Protein AF-A0A351INQ0-F1 (afd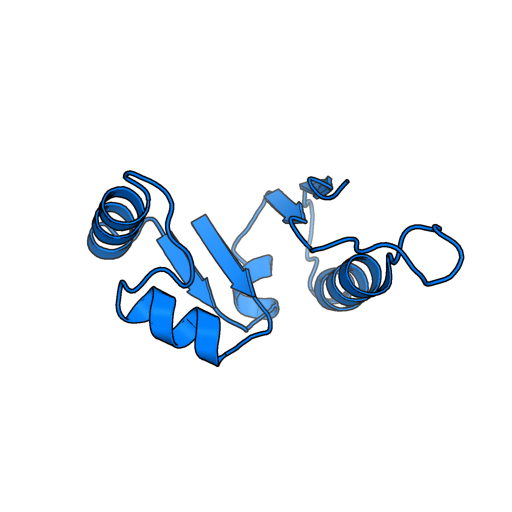b_monomer_lite)

Secondary structure (DSSP, 8-state):
-EEE-S-HHHHHHHHTT--SS--TTHHHHHHHHHHTT--EEES-HHHHHHT-SEEEE----PBPTTS-B--HHHHHHHHHHGGG--S--EEEE---

pLDDT: mean 94.4, std 2.98, range [83.44, 97.94]

Structure (mmCIF, N/CA/C/O backbone):
data_AF-A0A351INQ0-F1
#
_entry.id   AF-A0A351INQ0-F1
#
loop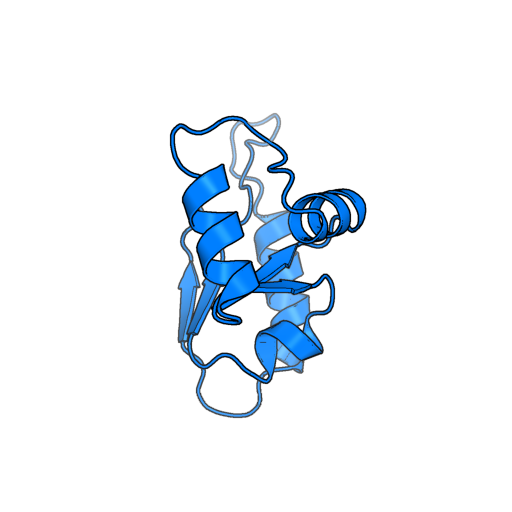_
_atom_site.group_PDB
_atom_site.id
_atom_site.type_symbol
_atom_site.label_atom_id
_atom_site.label_alt_id
_atom_site.label_comp_id
_atom_site.label_asym_id
_atom_site.label_entity_id
_atom_site.label_seq_id
_atom_site.pdbx_PDB_ins_code
_atom_site.Cartn_x
_atom_site.Cartn_y
_atom_site.Cartn_z
_atom_site.occupancy
_atom_site.B_iso_or_equiv
_atom_site.auth_seq_id
_atom_site.auth_comp_id
_atom_site.auth_asym_id
_atom_site.auth_atom_id
_atom_site.pdbx_PDB_model_num
ATOM 1 N N . MET A 1 1 ? -9.849 6.086 4.128 1.00 92.88 1 MET A N 1
ATOM 2 C CA . MET A 1 1 ? -8.916 5.550 3.116 1.00 92.88 1 MET A CA 1
ATOM 3 C C . MET A 1 1 ? -7.611 5.158 3.790 1.00 92.88 1 MET A C 1
ATOM 5 O O . MET A 1 1 ? -7.158 5.890 4.668 1.00 92.88 1 MET A O 1
ATOM 9 N N . ILE A 1 2 ? -7.037 4.019 3.402 1.00 97.00 2 ILE A N 1
ATOM 10 C CA . ILE A 1 2 ? -5.714 3.561 3.841 1.00 97.00 2 ILE A CA 1
ATOM 11 C C . ILE A 1 2 ? -4.837 3.476 2.591 1.00 97.00 2 ILE A C 1
ATOM 13 O O . ILE A 1 2 ? -5.196 2.780 1.646 1.00 97.00 2 ILE A O 1
ATOM 17 N N . CYS A 1 3 ? -3.722 4.197 2.580 1.00 96.62 3 CYS A N 1
ATOM 18 C CA . CYS A 1 3 ? -2.701 4.084 1.548 1.00 96.62 3 CYS A CA 1
ATOM 19 C C . CYS A 1 3 ? -1.599 3.158 2.058 1.00 96.62 3 CYS A C 1
ATOM 21 O O . CYS A 1 3 ? -1.021 3.405 3.119 1.00 96.62 3 CYS A O 1
ATOM 23 N N . LEU A 1 4 ? -1.335 2.099 1.301 1.00 97.25 4 LEU A N 1
ATOM 24 C CA . LEU A 1 4 ? -0.289 1.136 1.595 1.00 97.25 4 LEU A CA 1
ATOM 25 C C . LEU A 1 4 ? 0.852 1.290 0.594 1.00 97.25 4 LEU A C 1
ATOM 27 O O . LEU A 1 4 ? 0.605 1.399 -0.604 1.00 97.25 4 LEU A O 1
ATOM 31 N N . ASP A 1 5 ? 2.081 1.274 1.093 1.00 96.38 5 ASP A N 1
ATOM 32 C CA . ASP A 1 5 ? 3.299 1.180 0.288 1.00 96.38 5 ASP A CA 1
ATOM 33 C C . ASP A 1 5 ? 4.300 0.287 1.034 1.00 96.38 5 ASP A C 1
ATOM 35 O O . ASP A 1 5 ? 4.250 0.216 2.258 1.00 96.38 5 ASP A O 1
ATOM 39 N N . ILE A 1 6 ? 5.178 -0.425 0.331 1.00 95.44 6 ILE A N 1
ATOM 40 C CA . ILE A 1 6 ? 6.217 -1.253 0.971 1.00 95.44 6 ILE A CA 1
ATOM 41 C C . ILE A 1 6 ? 7.424 -0.416 1.411 1.00 95.44 6 ILE A C 1
ATOM 43 O O . ILE A 1 6 ? 8.221 -0.857 2.240 1.00 95.44 6 ILE A O 1
ATOM 47 N N . ASP A 1 7 ? 7.555 0.795 0.867 1.00 95.44 7 ASP A N 1
ATOM 48 C CA . ASP A 1 7 ? 8.610 1.737 1.207 1.00 95.44 7 ASP A CA 1
ATOM 49 C C . ASP A 1 7 ? 8.314 2.422 2.554 1.00 95.44 7 ASP A C 1
ATOM 51 O O . ASP A 1 7 ? 7.484 3.334 2.661 1.00 95.44 7 ASP A O 1
ATOM 55 N N . ASN A 1 8 ? 9.012 1.973 3.602 1.00 95.62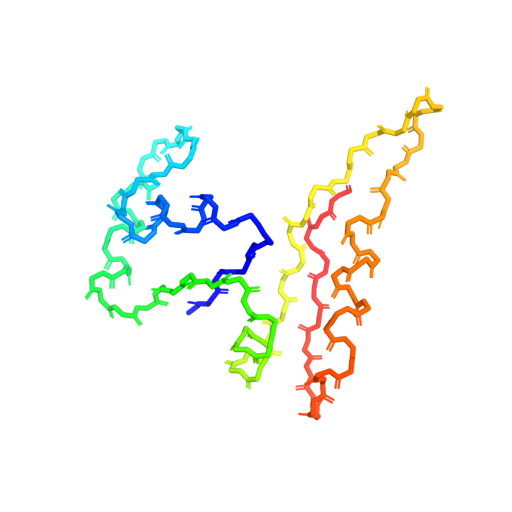 8 ASN A N 1
ATOM 56 C CA . ASN A 1 8 ? 8.883 2.535 4.947 1.00 95.62 8 ASN A CA 1
ATOM 57 C C . ASN A 1 8 ? 9.282 4.016 5.001 1.00 95.62 8 ASN A C 1
ATOM 59 O O . ASN A 1 8 ? 8.606 4.790 5.676 1.00 95.62 8 ASN A O 1
ATOM 63 N N . GLU A 1 9 ? 10.322 4.434 4.276 1.00 94.88 9 GLU A N 1
ATOM 64 C CA . GLU A 1 9 ? 10.791 5.823 4.292 1.00 94.88 9 GLU A CA 1
ATOM 65 C C . GLU A 1 9 ? 9.722 6.750 3.702 1.00 94.88 9 GLU A C 1
ATOM 67 O O . GLU A 1 9 ? 9.383 7.794 4.273 1.00 94.88 9 GLU A O 1
ATOM 72 N N . LYS A 1 10 ? 9.110 6.331 2.592 1.00 93.81 10 LYS A N 1
ATOM 73 C CA . LYS A 1 10 ? 7.999 7.053 1.969 1.00 93.81 10 LYS A CA 1
ATOM 74 C C . LYS A 1 10 ? 6.800 7.178 2.909 1.00 93.81 10 LYS A C 1
ATOM 76 O O . LYS A 1 10 ? 6.231 8.266 3.027 1.00 93.81 10 LYS A O 1
ATOM 81 N N . ILE A 1 11 ? 6.417 6.094 3.588 1.00 95.50 11 ILE A N 1
ATOM 82 C CA . ILE A 1 11 ? 5.322 6.119 4.566 1.00 95.50 11 ILE A CA 1
ATOM 83 C C . ILE A 1 11 ? 5.649 7.041 5.748 1.00 95.50 11 ILE A C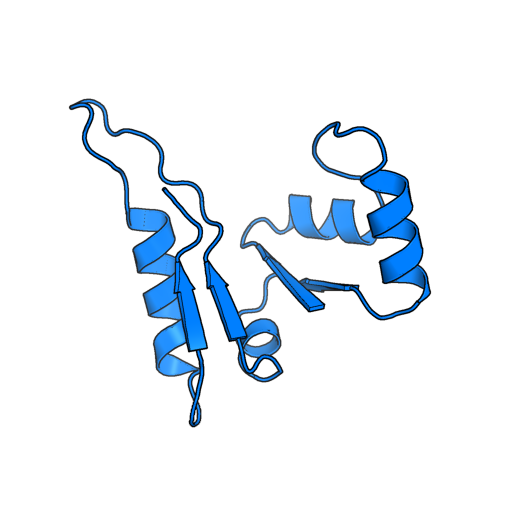 1
ATOM 85 O O . ILE A 1 11 ? 4.794 7.830 6.152 1.00 95.50 11 ILE A O 1
ATOM 89 N N . GLU A 1 12 ? 6.871 7.005 6.278 1.00 94.19 12 GLU A N 1
ATOM 90 C CA . GLU A 1 12 ? 7.292 7.879 7.378 1.00 94.19 12 GLU A CA 1
ATOM 91 C C . GLU A 1 12 ? 7.217 9.364 7.011 1.00 94.19 12 GLU A C 1
ATOM 93 O O . GLU A 1 12 ? 6.711 10.171 7.796 1.00 94.19 12 GLU A O 1
ATOM 98 N N . ARG A 1 13 ? 7.663 9.734 5.806 1.00 92.94 13 ARG A N 1
ATOM 99 C CA . ARG A 1 13 ? 7.554 11.111 5.295 1.00 92.94 13 ARG A CA 1
ATOM 100 C C . ARG A 1 13 ? 6.095 11.548 5.157 1.00 92.94 13 ARG A C 1
ATOM 102 O O . ARG A 1 13 ? 5.710 12.610 5.648 1.00 92.94 13 ARG A O 1
ATOM 109 N N . LEU A 1 14 ? 5.243 10.685 4.599 1.00 92.88 14 LEU A N 1
ATOM 110 C CA . LEU A 1 14 ? 3.809 10.955 4.464 1.00 92.88 14 LEU A CA 1
ATOM 111 C C . LEU A 1 14 ? 3.117 11.138 5.824 1.00 92.88 14 LEU A C 1
ATOM 113 O O . LEU A 1 14 ? 2.279 12.029 5.975 1.00 92.88 14 LEU A O 1
ATOM 117 N N . LEU A 1 15 ? 3.502 10.358 6.839 1.00 90.94 15 LEU A N 1
ATOM 118 C CA . LEU A 1 15 ? 3.013 10.516 8.214 1.00 90.94 15 LEU A CA 1
ATOM 119 C C . LEU A 1 15 ? 3.465 11.840 8.850 1.00 90.94 15 LEU A C 1
ATOM 121 O O . LEU A 1 15 ? 2.706 12.443 9.614 1.00 90.94 15 LEU A O 1
ATOM 125 N N . LYS A 1 16 ? 4.652 12.340 8.486 1.00 90.50 16 LYS A N 1
ATOM 126 C CA . LYS A 1 16 ? 5.145 13.680 8.855 1.00 90.50 16 LYS A CA 1
ATOM 127 C C . LYS A 1 16 ? 4.513 14.812 8.037 1.00 90.50 16 LYS A C 1
ATOM 129 O O . LYS A 1 16 ? 4.814 15.975 8.288 1.00 90.50 16 LYS A O 1
ATOM 134 N N . LYS A 1 17 ? 3.561 14.500 7.145 1.00 87.62 17 LYS A N 1
ATOM 135 C CA . LYS A 1 17 ? 2.874 15.445 6.244 1.00 87.62 17 LYS A CA 1
ATOM 136 C C . LYS A 1 17 ? 3.808 16.069 5.201 1.00 87.62 17 LYS A C 1
ATOM 138 O O . LYS A 1 17 ? 3.591 17.212 4.794 1.00 87.62 17 LYS A O 1
ATOM 143 N N . GLU A 1 18 ? 4.819 15.315 4.788 1.00 87.75 18 GLU A N 1
ATOM 144 C CA . GLU A 1 18 ? 5.760 15.670 3.730 1.00 87.75 18 GLU A CA 1
ATOM 145 C C . GLU A 1 18 ? 5.485 14.780 2.515 1.00 87.75 18 GLU A C 1
ATOM 147 O O . GLU A 1 18 ? 5.702 13.564 2.569 1.00 87.75 18 GLU A O 1
ATOM 152 N N . THR A 1 19 ? 4.981 15.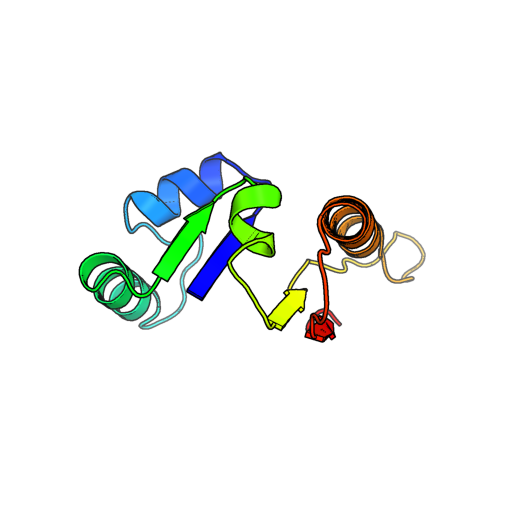345 1.413 1.00 87.31 19 THR A N 1
ATOM 153 C CA . THR A 1 19 ? 4.787 14.550 0.198 1.00 87.31 19 THR A CA 1
ATOM 154 C C . THR A 1 19 ? 6.134 14.226 -0.460 1.00 87.31 19 THR A C 1
ATOM 156 O O . THR A 1 19 ? 7.025 15.073 -0.541 1.00 87.31 19 THR A O 1
ATOM 159 N N . PRO A 1 20 ? 6.318 12.991 -0.959 1.00 83.44 20 PRO A N 1
ATOM 160 C CA . PRO A 1 20 ? 7.579 12.567 -1.561 1.00 83.44 20 PRO A CA 1
ATOM 161 C C . PRO A 1 20 ? 7.823 13.157 -2.960 1.00 83.44 20 PRO A C 1
ATOM 163 O O . PRO A 1 20 ? 8.936 13.055 -3.468 1.00 83.44 20 PRO A O 1
ATOM 166 N N . PHE A 1 21 ? 6.809 13.777 -3.570 1.00 86.00 21 PHE A N 1
ATOM 167 C CA . PHE A 1 21 ? 6.876 14.462 -4.860 1.00 86.00 21 PHE A CA 1
ATOM 168 C C . PHE A 1 21 ? 6.034 15.742 -4.827 1.00 86.00 21 PHE A C 1
ATOM 170 O O . PHE A 1 21 ? 5.181 15.920 -3.950 1.00 86.00 21 PHE A O 1
ATOM 177 N N . PHE A 1 22 ? 6.289 16.630 -5.786 1.00 88.94 22 PHE A N 1
ATOM 178 C CA . PHE A 1 22 ? 5.570 17.889 -5.928 1.00 88.94 22 PHE A CA 1
ATOM 179 C C . PHE A 1 22 ? 4.364 17.718 -6.851 1.00 88.94 22 PHE A C 1
ATOM 181 O O . PHE A 1 22 ? 4.521 17.374 -8.018 1.00 88.94 22 PHE A O 1
ATOM 188 N N . GLU A 1 23 ? 3.180 18.001 -6.318 1.00 90.56 23 GLU A N 1
ATOM 189 C CA . GLU A 1 23 ? 1.930 18.112 -7.067 1.00 90.56 23 GLU A CA 1
ATOM 190 C C . GLU A 1 23 ? 1.123 19.273 -6.458 1.00 90.56 23 GLU A C 1
ATOM 192 O O . GLU A 1 23 ? 0.858 19.250 -5.247 1.00 90.56 23 GLU A O 1
ATOM 197 N N . PRO A 1 24 ? 0.748 20.305 -7.238 1.00 93.06 24 PRO A N 1
ATOM 198 C CA . PRO A 1 24 ? 0.023 21.461 -6.718 1.00 93.06 24 PRO A CA 1
ATOM 199 C C . PRO A 1 24 ? -1.247 21.076 -5.940 1.00 93.06 24 PRO A C 1
ATOM 201 O O . PRO A 1 24 ? -2.136 20.397 -6.446 1.00 93.06 24 PRO A O 1
ATOM 204 N N . GLY A 1 25 ? -1.339 21.522 -4.683 1.00 90.62 25 GLY A N 1
ATOM 205 C CA . GLY A 1 25 ? -2.495 21.285 -3.805 1.00 90.62 25 GLY A CA 1
ATOM 206 C C . GLY A 1 25 ? -2.539 19.914 -3.112 1.00 90.62 25 GLY A C 1
ATOM 207 O O . GLY A 1 25 ? -3.355 19.722 -2.206 1.00 90.62 25 GLY A O 1
ATOM 208 N N . LEU A 1 26 ? -1.655 18.969 -3.455 1.00 91.38 26 LEU A N 1
ATOM 209 C CA . LEU A 1 26 ? -1.650 17.639 -2.832 1.00 91.38 26 LEU A CA 1
ATOM 210 C C . LEU A 1 26 ? -1.303 17.698 -1.339 1.00 91.38 26 LEU A C 1
ATOM 212 O O . LEU A 1 26 ? -1.964 17.048 -0.529 1.00 91.38 26 LEU A O 1
ATOM 216 N N . ASP A 1 27 ? -0.315 18.512 -0.963 1.00 90.81 27 ASP A N 1
ATOM 217 C CA . ASP A 1 27 ? 0.107 18.691 0.431 1.00 90.81 27 ASP A CA 1
ATOM 218 C C . ASP A 1 27 ? -1.048 19.120 1.340 1.00 90.81 27 ASP A C 1
ATOM 220 O O . ASP A 1 27 ? -1.241 18.575 2.430 1.00 90.81 27 ASP A O 1
ATOM 224 N N . GLU A 1 28 ? -1.842 20.092 0.890 1.00 92.19 28 GLU A N 1
ATOM 225 C CA . GLU A 1 28 ? -2.987 20.607 1.640 1.00 92.19 28 GLU A CA 1
ATOM 226 C C . GLU A 1 28 ? -4.072 19.537 1.792 1.00 92.19 28 GLU A C 1
ATOM 228 O O . GLU A 1 28 ? -4.609 19.333 2.887 1.00 92.19 28 GLU A O 1
ATOM 233 N N . LEU A 1 29 ? -4.357 18.794 0.716 1.00 93.00 29 LEU A N 1
ATOM 234 C CA . LEU A 1 29 ? -5.323 17.697 0.727 1.00 93.00 29 LEU A CA 1
ATOM 235 C C . LEU A 1 29 ? -4.895 16.561 1.663 1.00 93.00 29 LEU A C 1
ATOM 237 O O . LEU A 1 29 ? -5.728 16.055 2.425 1.00 93.00 29 LEU A O 1
ATOM 241 N N . VAL A 1 30 ? -3.618 16.172 1.640 1.00 93.25 30 VAL A N 1
ATOM 242 C CA . VAL A 1 30 ? -3.060 15.139 2.525 1.00 93.25 30 VAL A CA 1
ATOM 243 C C . VAL A 1 30 ? -3.125 15.607 3.978 1.00 93.25 30 VAL A C 1
ATOM 245 O O . VAL A 1 30 ? -3.711 14.912 4.812 1.00 93.25 30 VAL A O 1
ATOM 248 N N . LYS A 1 31 ? -2.630 16.816 4.281 1.00 93.00 31 LYS A N 1
ATOM 249 C CA . LYS A 1 31 ? -2.654 17.410 5.631 1.00 93.00 31 LYS A CA 1
ATOM 250 C C . LYS A 1 31 ? -4.065 17.456 6.211 1.00 93.00 31 LYS A C 1
ATOM 252 O O . LYS A 1 31 ? -4.281 16.978 7.327 1.00 93.00 31 LYS A O 1
ATOM 257 N N . ARG A 1 32 ? -5.034 17.962 5.440 1.00 95.25 32 ARG A N 1
ATOM 258 C CA . ARG A 1 32 ? -6.441 18.070 5.855 1.00 95.25 32 ARG A CA 1
ATOM 259 C C . ARG A 1 32 ? -7.057 16.710 6.173 1.00 95.25 32 ARG A C 1
ATOM 261 O O . ARG A 1 32 ? -7.798 16.580 7.145 1.00 95.25 32 ARG A O 1
ATOM 268 N N . ASN A 1 33 ? -6.801 15.693 5.349 1.00 95.75 33 ASN A N 1
ATOM 269 C CA . ASN A 1 33 ? -7.396 14.370 5.546 1.00 95.75 33 ASN A CA 1
ATOM 270 C C . ASN A 1 33 ? -6.699 13.547 6.635 1.00 95.75 33 ASN A C 1
ATOM 272 O O . ASN A 1 33 ? -7.379 12.759 7.292 1.00 95.75 33 ASN A O 1
ATOM 276 N N . LEU A 1 34 ? -5.400 13.763 6.863 1.00 94.25 34 LEU A N 1
ATOM 277 C CA . LEU A 1 34 ? -4.685 13.213 8.016 1.00 94.25 34 LEU A CA 1
ATOM 278 C C . LEU A 1 34 ? -5.223 13.795 9.326 1.00 94.25 34 LEU A C 1
ATOM 280 O O . LEU A 1 34 ? -5.584 13.044 10.225 1.00 94.25 34 LEU A O 1
ATOM 284 N N . GLN A 1 35 ? -5.342 15.125 9.422 1.00 94.31 35 GLN A N 1
ATOM 285 C CA . GLN A 1 35 ? -5.885 15.793 10.614 1.00 94.31 35 GLN A CA 1
ATOM 286 C C . GLN A 1 35 ? -7.322 15.361 10.922 1.00 94.31 35 GLN A C 1
ATOM 288 O O . GLN A 1 35 ? -7.686 15.212 12.082 1.00 94.31 35 GLN A O 1
ATOM 293 N N . ALA A 1 36 ? -8.130 15.133 9.887 1.00 96.75 36 ALA A N 1
ATOM 294 C CA . ALA A 1 36 ? -9.504 14.676 10.041 1.00 96.75 36 ALA A CA 1
ATOM 295 C C . ALA A 1 36 ? -9.651 13.152 10.233 1.00 96.75 36 ALA A C 1
ATOM 297 O O . ALA A 1 36 ? -10.779 12.664 10.256 1.00 96.75 36 ALA A O 1
ATOM 298 N N . GLY A 1 37 ? -8.553 12.386 10.291 1.00 95.06 37 GLY A N 1
ATOM 299 C CA . GLY A 1 37 ? -8.588 10.928 10.462 1.00 95.06 37 GLY A CA 1
ATOM 300 C C . GLY A 1 37 ? -9.235 10.162 9.301 1.00 95.06 37 GLY A C 1
ATOM 301 O O . GLY A 1 37 ? -9.674 9.028 9.469 1.00 95.06 37 GLY A O 1
ATOM 302 N N . ARG A 1 38 ? -9.337 10.764 8.108 1.00 96.06 38 ARG A N 1
ATOM 303 C CA . ARG A 1 38 ? -9.926 10.120 6.917 1.00 96.06 38 ARG A CA 1
ATOM 304 C C . ARG A 1 38 ? -8.891 9.413 6.048 1.00 96.06 38 ARG A C 1
ATOM 306 O O . ARG A 1 38 ? -9.257 8.523 5.277 1.00 96.06 38 ARG A O 1
ATOM 313 N N . LEU A 1 39 ? -7.624 9.799 6.165 1.00 95.88 39 LEU A N 1
ATOM 314 C CA . LEU A 1 39 ? -6.491 9.220 5.449 1.00 95.88 39 LEU A CA 1
ATOM 315 C C . LEU A 1 39 ? -5.512 8.614 6.452 1.00 95.88 39 LEU A C 1
ATOM 317 O O . LEU A 1 39 ? -5.180 9.250 7.446 1.00 95.88 39 LEU A O 1
ATOM 321 N N . HIS A 1 40 ? -5.058 7.399 6.174 1.00 96.25 40 HIS A N 1
ATOM 322 C CA . HIS A 1 40 ? -4.052 6.694 6.960 1.00 96.25 40 HIS A CA 1
ATOM 323 C C . HIS A 1 40 ? -2.999 6.115 6.023 1.00 96.25 40 HIS A C 1
ATOM 325 O O . HIS A 1 40 ? -3.303 5.799 4.873 1.00 96.25 40 HIS A O 1
ATOM 331 N N . PHE A 1 41 ? -1.790 5.934 6.540 1.00 96.62 41 PHE A N 1
ATOM 332 C CA . PHE A 1 41 ? -0.672 5.337 5.823 1.00 96.62 41 PHE A CA 1
ATOM 333 C C . PHE A 1 41 ? -0.164 4.111 6.578 1.00 96.62 41 PHE A C 1
ATOM 335 O O . PHE A 1 41 ? -0.185 4.090 7.811 1.00 96.62 41 PHE A O 1
ATOM 342 N N . THR A 1 42 ? 0.257 3.075 5.859 1.00 96.88 42 THR A N 1
ATOM 343 C CA . THR A 1 42 ? 0.810 1.863 6.468 1.00 96.88 42 THR A CA 1
ATOM 344 C C . THR A 1 42 ? 1.723 1.117 5.502 1.00 96.88 42 THR A C 1
ATOM 346 O O . THR A 1 42 ? 1.587 1.261 4.294 1.00 96.88 42 THR A O 1
ATOM 349 N N . THR A 1 43 ? 2.613 0.288 6.039 1.00 97.25 43 THR A N 1
ATOM 350 C CA . THR A 1 43 ? 3.364 -0.726 5.282 1.00 97.25 43 THR A CA 1
ATOM 351 C C . THR A 1 43 ? 2.831 -2.146 5.512 1.00 97.25 43 THR A C 1
ATOM 353 O O . THR A 1 43 ? 3.327 -3.114 4.944 1.00 97.25 43 THR A O 1
ATOM 356 N N . ASP A 1 44 ? 1.792 -2.290 6.340 1.00 96.56 44 ASP A N 1
ATOM 357 C CA . ASP A 1 44 ? 1.243 -3.573 6.775 1.00 96.56 44 ASP A CA 1
ATOM 358 C C . ASP A 1 44 ? 0.014 -3.964 5.940 1.00 96.56 44 ASP A C 1
ATOM 360 O O . ASP A 1 44 ? -1.074 -3.388 6.081 1.00 96.56 44 ASP A O 1
ATOM 364 N N . TYR A 1 45 ? 0.178 -4.990 5.100 1.00 96.50 45 TYR A N 1
ATOM 365 C CA . TYR A 1 45 ? -0.891 -5.546 4.266 1.00 96.50 45 TYR A CA 1
ATOM 366 C C . TYR A 1 45 ? -2.098 -6.011 5.073 1.00 96.50 45 TYR A C 1
ATOM 368 O O . TYR A 1 45 ? -3.231 -5.752 4.669 1.00 96.50 45 TYR A O 1
ATOM 376 N N . LYS A 1 46 ? -1.901 -6.617 6.247 1.00 95.81 46 LYS A N 1
ATOM 377 C CA . LYS A 1 46 ? -3.012 -7.090 7.079 1.00 95.81 46 LYS A CA 1
ATOM 378 C C . LYS A 1 46 ? -3.875 -5.926 7.550 1.00 95.81 46 LYS A C 1
ATOM 380 O O . LYS A 1 46 ? -5.101 -6.009 7.493 1.00 95.81 46 LYS A O 1
ATOM 385 N N . LYS A 1 47 ? -3.252 -4.816 7.961 1.00 93.94 47 LYS A N 1
ATOM 386 C CA . LYS A 1 47 ? -3.981 -3.593 8.342 1.00 93.94 47 LYS A CA 1
ATOM 387 C C . LYS A 1 47 ? -4.700 -2.956 7.156 1.00 93.94 47 LYS A C 1
ATOM 389 O O . LYS A 1 47 ? -5.828 -2.492 7.328 1.00 93.94 47 LYS A O 1
ATOM 394 N N . GLY A 1 48 ? -4.058 -2.924 5.987 1.00 95.06 48 GLY A N 1
ATOM 395 C CA . GLY A 1 48 ? -4.632 -2.366 4.763 1.00 95.06 48 GLY A CA 1
ATOM 396 C C . GLY A 1 48 ? -5.836 -3.157 4.252 1.00 95.06 48 GLY A C 1
ATOM 397 O O . GLY A 1 48 ? -6.872 -2.566 3.951 1.00 95.06 48 GLY A O 1
ATOM 398 N N . VAL A 1 49 ? -5.726 -4.486 4.207 1.00 95.88 49 VAL A N 1
ATOM 399 C CA . VAL A 1 49 ? -6.746 -5.379 3.637 1.00 95.88 49 VAL A CA 1
ATOM 400 C C . VAL A 1 49 ? -7.944 -5.545 4.566 1.00 95.88 49 VAL A C 1
ATOM 402 O O . VAL A 1 49 ? -9.076 -5.330 4.135 1.00 95.88 49 VAL A O 1
ATOM 405 N N . ALA A 1 50 ? -7.724 -5.847 5.852 1.00 92.75 50 ALA A N 1
ATOM 406 C CA . ALA A 1 50 ? -8.810 -6.200 6.772 1.00 92.75 50 ALA A CA 1
ATOM 407 C C . ALA A 1 50 ? -9.906 -5.118 6.856 1.00 92.75 50 ALA A C 1
ATOM 409 O O . ALA A 1 50 ? -11.089 -5.431 6.982 1.00 92.75 50 ALA A O 1
ATOM 410 N N . LYS A 1 51 ? -9.525 -3.840 6.731 1.00 88.75 51 LYS A N 1
ATOM 411 C CA . LYS A 1 51 ? -10.420 -2.678 6.858 1.00 88.75 51 LYS A CA 1
ATOM 412 C C . LYS A 1 51 ? -10.967 -2.130 5.527 1.00 88.75 51 LYS A C 1
ATOM 414 O O . LYS A 1 51 ? -11.557 -1.051 5.543 1.00 88.75 51 LYS A O 1
ATOM 419 N N . SER A 1 52 ? -10.769 -2.819 4.398 1.00 94.81 52 SER A N 1
ATOM 420 C CA . SER A 1 52 ? -11.045 -2.255 3.063 1.00 94.81 52 SER A CA 1
ATOM 421 C C . SER A 1 52 ? -11.916 -3.157 2.190 1.00 94.81 52 SER A C 1
ATOM 423 O O . SER A 1 52 ? -11.478 -4.220 1.769 1.00 94.81 52 SER A O 1
ATOM 425 N N . GLU A 1 53 ? -13.136 -2.738 1.859 1.00 95.50 53 GLU A N 1
ATOM 426 C CA . GLU A 1 53 ? -14.013 -3.479 0.928 1.00 95.50 53 GLU A CA 1
ATOM 427 C C . GLU A 1 53 ? -13.537 -3.396 -0.533 1.00 95.50 53 GLU A C 1
ATOM 429 O O . GLU A 1 53 ? -13.738 -4.326 -1.314 1.00 95.50 53 GLU A O 1
ATOM 434 N N . ILE A 1 54 ? -12.875 -2.289 -0.891 1.00 97.50 54 ILE A N 1
ATOM 435 C CA . ILE A 1 54 ? -12.313 -2.029 -2.220 1.00 97.50 54 ILE A CA 1
ATOM 436 C C . ILE A 1 54 ? -10.797 -1.862 -2.095 1.00 97.50 54 ILE A C 1
ATOM 438 O O . ILE A 1 54 ? -10.320 -1.068 -1.281 1.00 97.50 54 ILE A O 1
ATOM 442 N N . LEU A 1 55 ? -10.050 -2.582 -2.930 1.00 97.69 55 LEU A N 1
ATOM 443 C CA . LEU A 1 55 ? -8.592 -2.558 -3.000 1.00 97.69 55 LEU A CA 1
ATOM 444 C C . LEU A 1 55 ? -8.166 -2.024 -4.373 1.00 97.69 55 LEU A C 1
ATOM 446 O O . LEU A 1 55 ? -8.357 -2.683 -5.393 1.00 97.69 55 LEU A O 1
ATOM 450 N N . LEU A 1 56 ? -7.602 -0.816 -4.398 1.00 97.94 56 LEU A N 1
ATOM 451 C CA . LEU A 1 56 ? -7.089 -0.172 -5.610 1.00 97.94 56 LEU A CA 1
ATOM 452 C C . LEU A 1 56 ? -5.599 -0.483 -5.767 1.00 97.94 56 LEU A C 1
ATOM 454 O O . LEU A 1 56 ? -4.785 -0.033 -4.961 1.00 97.94 56 LEU A O 1
ATOM 458 N N . LEU A 1 57 ? -5.235 -1.213 -6.819 1.00 97.50 57 LEU A N 1
ATOM 459 C CA . LEU A 1 57 ? -3.841 -1.498 -7.152 1.00 97.50 57 LEU A CA 1
ATOM 460 C C . LEU A 1 57 ? -3.307 -0.372 -8.040 1.00 97.50 57 LEU A C 1
ATOM 462 O O . LEU A 1 57 ? -3.661 -0.270 -9.212 1.00 97.50 57 LEU A O 1
ATOM 466 N N . ALA A 1 58 ? -2.496 0.506 -7.452 1.00 96.75 58 ALA A N 1
ATOM 467 C CA . ALA A 1 58 ? -1.898 1.671 -8.110 1.00 96.75 58 ALA A CA 1
ATOM 468 C C . ALA A 1 58 ? -0.361 1.581 -8.105 1.00 96.75 58 ALA A C 1
ATOM 470 O O . ALA A 1 58 ? 0.336 2.532 -7.758 1.00 96.75 58 ALA A O 1
ATOM 471 N N . LEU A 1 59 ? 0.149 0.400 -8.443 1.00 95.88 59 LEU A N 1
ATOM 472 C CA . LEU A 1 59 ? 1.567 0.046 -8.426 1.00 95.88 59 LEU A CA 1
ATOM 473 C C . LEU A 1 59 ? 2.261 0.463 -9.730 1.00 95.88 59 LEU A C 1
ATOM 475 O O . LEU A 1 59 ? 1.598 0.545 -10.769 1.00 95.88 59 LEU A O 1
ATOM 479 N N . PRO A 1 60 ? 3.579 0.715 -9.707 1.00 93.12 60 PRO A N 1
ATOM 480 C CA . PRO A 1 60 ? 4.329 0.984 -10.922 1.00 93.12 60 PRO A CA 1
ATOM 481 C C . PRO A 1 60 ? 4.432 -0.276 -11.787 1.00 93.12 60 PRO A C 1
ATOM 483 O O . PRO A 1 60 ? 4.623 -1.383 -11.287 1.00 93.12 60 PRO A O 1
ATOM 486 N N . THR A 1 61 ? 4.359 -0.069 -13.093 1.00 94.38 61 THR A N 1
ATOM 487 C CA . THR A 1 61 ? 4.437 -1.086 -14.146 1.00 94.38 61 THR A CA 1
ATOM 488 C C . THR A 1 61 ? 5.494 -0.659 -15.172 1.00 94.38 61 THR A C 1
ATOM 490 O O . THR A 1 61 ? 5.181 -0.312 -16.310 1.00 94.38 61 THR A O 1
ATOM 493 N N . PRO A 1 62 ? 6.773 -0.558 -14.757 1.00 94.19 62 PRO A N 1
ATOM 494 C CA . PRO A 1 62 ? 7.823 -0.043 -15.628 1.00 94.19 62 PRO A CA 1
ATOM 495 C C . PRO A 1 62 ? 8.069 -0.986 -16.809 1.00 94.19 62 PRO A C 1
ATOM 497 O O . PRO A 1 62 ? 7.849 -2.193 -16.714 1.00 94.19 62 PRO A O 1
ATOM 500 N N . SER A 1 63 ? 8.585 -0.458 -17.915 1.00 95.88 63 SER A N 1
ATOM 501 C CA . SER A 1 63 ? 9.024 -1.290 -19.037 1.00 95.88 63 SER A CA 1
ATOM 502 C C . SER A 1 63 ? 10.261 -2.118 -18.672 1.00 95.88 63 SER A C 1
ATOM 504 O O . SER A 1 63 ? 11.173 -1.648 -17.989 1.00 95.88 63 SER A O 1
ATOM 506 N N . ARG A 1 64 ? 10.305 -3.354 -19.162 1.00 94.62 64 ARG A N 1
ATOM 507 C CA . ARG A 1 64 ? 11.482 -4.224 -19.182 1.00 94.62 64 ARG A CA 1
ATOM 508 C C . ARG A 1 64 ? 12.436 -3.799 -20.312 1.00 94.62 64 ARG A C 1
ATOM 510 O O . ARG A 1 64 ? 12.028 -3.043 -21.196 1.00 94.62 64 ARG A O 1
ATOM 517 N N . PRO A 1 65 ? 13.695 -4.285 -20.329 1.00 96.06 65 PRO A N 1
ATOM 518 C CA . PRO A 1 65 ? 14.654 -3.952 -21.389 1.00 96.06 65 PRO A CA 1
ATOM 519 C C . PRO A 1 65 ? 14.182 -4.297 -22.811 1.00 96.06 65 PRO A C 1
ATOM 521 O O . PRO A 1 65 ? 14.609 -3.658 -23.766 1.00 96.06 65 PRO A O 1
ATOM 524 N N . ASP A 1 66 ? 13.294 -5.283 -22.951 1.00 95.75 66 ASP A N 1
ATOM 525 C CA . ASP A 1 66 ? 12.672 -5.693 -24.217 1.00 95.75 66 ASP A CA 1
ATOM 526 C C . ASP A 1 66 ? 11.402 -4.891 -24.574 1.00 95.75 66 ASP A C 1
ATOM 528 O O . ASP A 1 66 ? 10.747 -5.175 -25.574 1.00 95.75 66 ASP A O 1
ATOM 532 N N . GLY A 1 67 ? 11.041 -3.891 -23.762 1.00 93.56 67 GLY A N 1
ATOM 533 C CA . GLY A 1 67 ? 9.852 -3.056 -23.933 1.00 93.56 67 GLY A CA 1
ATOM 534 C C . GLY A 1 67 ? 8.559 -3.655 -23.376 1.00 93.56 67 GLY A C 1
ATOM 535 O O . GLY A 1 67 ? 7.543 -2.960 -23.345 1.00 93.56 67 GLY A O 1
ATOM 536 N N . SER A 1 68 ? 8.569 -4.905 -22.901 1.00 95.25 68 SER A N 1
ATOM 537 C CA . SER A 1 68 ? 7.398 -5.512 -22.262 1.00 95.25 68 SER A CA 1
ATOM 538 C C . SER A 1 68 ? 7.103 -4.882 -20.895 1.00 95.25 68 SER A C 1
ATOM 540 O O . SER A 1 68 ? 7.960 -4.247 -20.283 1.00 95.25 68 SER A O 1
ATOM 542 N N . CYS A 1 69 ? 5.875 -5.024 -20.397 1.00 94.69 69 CYS A N 1
ATOM 543 C CA . CYS A 1 69 ? 5.488 -4.467 -19.102 1.00 94.69 69 CYS A CA 1
ATOM 544 C C . CYS A 1 69 ? 6.005 -5.339 -17.945 1.00 94.69 69 CYS A C 1
ATOM 546 O O . CYS A 1 69 ? 5.805 -6.556 -17.940 1.00 94.69 69 CYS A O 1
ATOM 548 N N . ASN A 1 70 ? 6.646 -4.727 -16.945 1.00 95.88 70 ASN A N 1
ATOM 549 C CA . ASN A 1 70 ? 7.021 -5.418 -15.721 1.00 95.88 70 ASN A CA 1
ATOM 550 C C . ASN A 1 70 ? 5.844 -5.470 -14.732 1.00 95.88 70 ASN A C 1
ATOM 552 O O . ASN A 1 70 ? 5.542 -4.485 -14.059 1.00 95.88 70 ASN A O 1
ATOM 556 N N . LEU A 1 71 ? 5.224 -6.645 -14.612 1.00 95.50 71 LEU A N 1
ATOM 557 C CA . LEU A 1 71 ? 4.100 -6.900 -13.705 1.00 95.50 71 LEU A CA 1
ATOM 558 C C . LEU A 1 71 ? 4.524 -7.465 -12.340 1.00 95.50 71 LEU A C 1
ATOM 560 O O . LEU A 1 71 ? 3.659 -7.799 -11.526 1.00 95.50 71 LEU A O 1
ATOM 564 N N . ASP A 1 72 ? 5.825 -7.573 -12.064 1.00 95.75 72 ASP A N 1
ATOM 565 C CA . ASP A 1 72 ? 6.326 -8.144 -10.810 1.00 95.75 72 ASP A CA 1
ATOM 566 C C . ASP A 1 72 ? 5.778 -7.410 -9.566 1.00 95.75 72 ASP A C 1
ATOM 568 O O . ASP A 1 72 ? 5.343 -8.093 -8.633 1.00 95.75 72 ASP A O 1
ATOM 572 N N . PRO A 1 73 ? 5.692 -6.058 -9.524 1.00 95.38 73 PRO A N 1
ATOM 573 C CA . PRO A 1 73 ? 5.117 -5.359 -8.372 1.00 95.38 73 PRO A CA 1
ATOM 574 C C . PRO A 1 73 ? 3.635 -5.682 -8.164 1.00 95.38 73 PRO A C 1
ATOM 576 O O . PRO A 1 73 ? 3.196 -5.876 -7.032 1.00 95.38 73 PRO A O 1
ATOM 579 N N . LEU A 1 74 ? 2.872 -5.770 -9.260 1.00 95.62 74 LEU A N 1
ATOM 580 C CA . LEU A 1 74 ? 1.449 -6.109 -9.236 1.00 95.62 74 LEU A CA 1
ATOM 581 C C . LEU A 1 74 ? 1.240 -7.526 -8.699 1.00 95.62 74 LEU A C 1
ATOM 583 O O . LEU A 1 74 ? 0.447 -7.723 -7.782 1.00 95.62 74 LEU A O 1
ATOM 587 N N . THR A 1 75 ? 1.990 -8.488 -9.238 1.00 95.75 75 THR A N 1
ATOM 588 C CA . THR A 1 75 ? 1.929 -9.899 -8.830 1.00 95.75 75 THR A CA 1
ATOM 589 C C . THR A 1 75 ? 2.293 -10.042 -7.355 1.00 95.75 75 THR A C 1
ATOM 591 O O . THR A 1 75 ? 1.542 -10.641 -6.594 1.00 95.75 75 THR A O 1
ATOM 594 N N . SER A 1 76 ? 3.361 -9.369 -6.916 1.00 96.56 76 SER A N 1
ATOM 595 C CA . SER A 1 76 ? 3.810 -9.395 -5.517 1.00 96.56 76 SER A CA 1
ATOM 596 C C . SER A 1 76 ? 2.757 -8.840 -4.551 1.00 96.56 76 SER A C 1
ATOM 598 O O . SER A 1 76 ? 2.558 -9.376 -3.462 1.00 96.56 76 SER A O 1
ATOM 600 N N . ALA A 1 77 ? 2.059 -7.767 -4.937 1.00 97.00 77 ALA A N 1
ATOM 601 C CA . ALA A 1 77 ? 0.975 -7.219 -4.128 1.00 97.00 77 ALA A CA 1
ATOM 602 C C . ALA A 1 77 ? -0.235 -8.158 -4.080 1.00 97.00 77 ALA A C 1
ATOM 604 O O . ALA A 1 77 ? -0.832 -8.321 -3.018 1.00 97.00 77 ALA A O 1
ATOM 605 N N . VAL A 1 78 ? -0.591 -8.795 -5.200 1.00 96.69 78 VAL A N 1
ATOM 606 C CA . VAL A 1 78 ? -1.668 -9.795 -5.238 1.00 96.69 78 VAL A CA 1
ATOM 607 C C . VAL A 1 78 ? -1.330 -10.986 -4.342 1.00 96.69 78 VAL A C 1
ATOM 609 O O . VAL A 1 78 ? -2.175 -11.372 -3.538 1.00 96.69 78 VAL A O 1
ATOM 612 N N . ASP A 1 79 ? -0.100 -11.497 -4.395 1.00 97.56 79 ASP A N 1
ATOM 613 C CA . ASP A 1 79 ? 0.360 -12.609 -3.554 1.00 97.56 79 ASP A CA 1
ATOM 614 C C . ASP A 1 79 ? 0.327 -12.260 -2.058 1.00 97.56 79 ASP A C 1
ATOM 616 O O . ASP A 1 79 ? -0.005 -13.104 -1.226 1.00 97.56 79 ASP A O 1
ATOM 620 N N . ALA A 1 80 ? 0.613 -11.004 -1.701 1.00 97.25 80 ALA A N 1
ATOM 621 C CA . ALA A 1 80 ? 0.507 -10.521 -0.325 1.00 97.25 80 ALA A CA 1
ATOM 622 C C . ALA A 1 80 ? -0.951 -10.326 0.136 1.00 97.25 80 ALA A C 1
ATOM 624 O O . ALA A 1 80 ? -1.264 -10.529 1.309 1.00 97.25 80 ALA A O 1
ATOM 625 N N . ILE A 1 81 ? -1.846 -9.922 -0.771 1.00 97.00 81 ILE A N 1
ATOM 626 C CA . ILE A 1 81 ? -3.257 -9.633 -0.481 1.00 97.00 81 ILE A CA 1
ATOM 627 C C . ILE A 1 81 ? -4.094 -10.915 -0.417 1.00 97.00 81 ILE A C 1
ATOM 629 O O . ILE A 1 81 ? -4.900 -11.062 0.499 1.00 97.00 81 ILE A O 1
ATOM 633 N N . ALA A 1 82 ? -3.913 -11.835 -1.366 1.00 96.31 82 ALA A N 1
ATOM 634 C CA . ALA A 1 82 ? -4.718 -13.045 -1.535 1.00 96.31 82 ALA A CA 1
ATOM 635 C C . ALA A 1 82 ? -4.933 -13.867 -0.245 1.00 96.31 82 ALA A C 1
ATOM 637 O O . ALA A 1 82 ? -6.087 -14.174 0.059 1.00 96.31 82 ALA A O 1
ATOM 638 N N . PRO A 1 83 ? -3.900 -14.187 0.564 1.00 97.06 83 PRO A N 1
ATOM 639 C CA . PRO A 1 83 ? -4.084 -14.966 1.792 1.00 97.06 83 PRO A CA 1
ATOM 640 C C . PRO A 1 83 ? -4.793 -14.196 2.917 1.00 97.06 83 PRO A C 1
ATOM 642 O O . PRO A 1 83 ? -5.164 -14.791 3.926 1.00 97.06 83 PRO A O 1
ATOM 645 N N . LEU A 1 84 ? -4.960 -12.878 2.780 1.00 96.75 84 LEU A N 1
ATOM 646 C CA . LEU A 1 84 ? -5.611 -12.011 3.764 1.00 96.75 84 LEU A CA 1
ATOM 647 C C . LEU A 1 84 ? -7.088 -11.756 3.446 1.00 96.75 84 LEU A C 1
ATOM 649 O O . LEU A 1 84 ? -7.759 -11.071 4.217 1.00 96.75 84 LEU A O 1
ATOM 653 N N . LEU A 1 85 ? -7.586 -12.249 2.310 1.00 95.00 85 LEU A N 1
ATOM 654 C CA . LEU A 1 85 ? -8.961 -12.015 1.894 1.00 95.00 85 LEU A CA 1
ATOM 655 C C . LEU A 1 85 ? -9.923 -12.905 2.685 1.00 95.00 85 LEU A C 1
ATOM 657 O O . LEU A 1 85 ? -9.967 -14.120 2.508 1.00 95.00 85 LEU A O 1
ATOM 661 N N . ASP A 1 86 ? -10.739 -12.276 3.524 1.00 89.50 86 ASP A N 1
ATOM 662 C CA . ASP A 1 86 ? -11.839 -12.892 4.256 1.00 89.50 86 ASP A CA 1
ATOM 663 C C . ASP A 1 86 ? -13.187 -12.320 3.780 1.00 89.50 86 ASP A C 1
ATOM 665 O O . ASP A 1 86 ? -13.653 -11.265 4.203 1.00 89.50 86 ASP A O 1
ATOM 669 N N . GLY A 1 87 ? -13.828 -13.022 2.843 1.00 91.56 87 GLY A N 1
ATOM 670 C CA . GLY A 1 87 ? -15.119 -12.621 2.279 1.00 91.56 87 GLY A CA 1
ATOM 671 C C . GLY A 1 87 ? -15.010 -11.756 1.022 1.00 91.56 87 GLY A C 1
ATOM 672 O O . GLY A 1 87 ? -14.007 -11.776 0.310 1.00 91.56 87 GLY A O 1
ATOM 673 N N . TYR A 1 88 ? -16.090 -11.041 0.700 1.00 94.31 88 TYR A N 1
ATOM 674 C CA . TYR A 1 88 ? -16.169 -10.268 -0.537 1.00 94.31 88 TYR A CA 1
ATOM 675 C C . TYR A 1 88 ? -15.236 -9.058 -0.506 1.00 94.31 88 TYR A C 1
ATOM 677 O O . TYR A 1 88 ? -15.262 -8.260 0.432 1.00 94.31 88 TYR A O 1
ATOM 685 N N . ARG A 1 89 ? -14.455 -8.897 -1.575 1.00 95.75 89 ARG A N 1
ATOM 686 C CA . ARG A 1 89 ? -13.595 -7.738 -1.815 1.00 95.75 89 ARG A CA 1
ATOM 687 C C . ARG A 1 89 ? -13.633 -7.397 -3.301 1.00 95.75 89 ARG A C 1
ATOM 689 O O . ARG A 1 89 ? -13.607 -8.296 -4.140 1.00 95.75 89 ARG A O 1
ATOM 696 N N . LEU A 1 90 ? -13.654 -6.108 -3.630 1.00 97.19 90 LEU A N 1
ATOM 697 C CA . LEU A 1 90 ? -13.498 -5.630 -5.003 1.00 97.19 90 LEU A CA 1
ATOM 698 C C . LEU A 1 90 ? -12.048 -5.200 -5.230 1.00 97.19 90 LEU A C 1
ATOM 700 O O . LEU A 1 90 ? -11.602 -4.197 -4.674 1.00 97.19 90 LEU A O 1
ATOM 704 N N . ILE A 1 91 ? -11.320 -5.941 -6.062 1.00 96.81 91 ILE A N 1
ATOM 705 C CA . ILE A 1 91 ? -9.955 -5.589 -6.463 1.00 96.81 91 ILE A CA 1
ATOM 706 C C . ILE A 1 91 ? -10.019 -4.860 -7.802 1.00 96.81 91 ILE A C 1
ATOM 708 O O . ILE A 1 91 ? -10.547 -5.384 -8.780 1.00 96.81 91 ILE A O 1
ATOM 712 N N . VAL A 1 92 ? -9.479 -3.645 -7.842 1.00 97.81 92 VAL A N 1
ATOM 713 C CA . VAL A 1 92 ? -9.467 -2.789 -9.031 1.00 97.81 92 VAL A CA 1
ATOM 714 C C . VAL A 1 92 ? -8.023 -2.531 -9.428 1.00 97.81 92 VAL A C 1
ATOM 716 O O . VAL A 1 92 ? -7.275 -1.892 -8.686 1.00 97.81 92 VAL A O 1
ATOM 719 N N . ASN A 1 93 ? -7.633 -2.992 -10.615 1.00 96.12 93 ASN A N 1
ATOM 720 C CA . ASN A 1 93 ? -6.353 -2.610 -11.192 1.00 96.12 93 ASN A CA 1
ATOM 721 C C . ASN A 1 93 ? -6.447 -1.194 -11.776 1.00 96.12 93 ASN A C 1
ATOM 723 O O . ASN A 1 93 ? -7.179 -0.967 -12.737 1.00 96.12 93 ASN A O 1
ATOM 727 N N . LYS A 1 94 ? -5.714 -0.248 -11.185 1.00 96.81 94 LYS A N 1
ATOM 728 C CA . LYS A 1 94 ? -5.547 1.120 -11.695 1.00 96.81 94 LYS A CA 1
ATOM 729 C C . LYS A 1 94 ? -4.216 1.287 -12.441 1.00 96.81 94 LYS A C 1
ATOM 731 O O . LYS A 1 94 ? -4.063 2.254 -13.190 1.00 96.81 94 LYS A O 1
ATOM 736 N N . SER A 1 95 ? -3.245 0.406 -12.204 1.00 92.31 95 SER A N 1
ATOM 737 C CA . SER A 1 95 ? -1.973 0.377 -12.933 1.00 92.31 95 SER A CA 1
ATOM 738 C C . SER A 1 95 ? -2.194 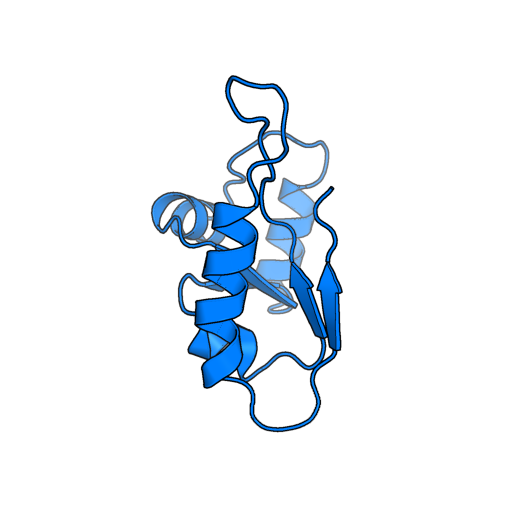0.155 -14.432 1.00 92.31 95 SER A C 1
ATOM 740 O O . SER A 1 95 ? -3.179 -0.471 -14.826 1.00 92.31 95 SER A O 1
ATOM 742 N N . THR A 1 96 ? -1.291 0.693 -15.257 1.00 85.62 96 THR A N 1
ATOM 743 C CA . THR A 1 96 ? -1.341 0.616 -16.729 1.00 85.62 96 THR A CA 1
ATOM 744 C C . THR A 1 96 ? -0.281 -0.328 -17.257 1.00 85.62 96 THR A C 1
ATOM 746 O O . THR A 1 96 ? 0.872 -0.190 -16.807 1.00 85.62 96 THR A O 1
#

Sequence (96 aa):
MICLDIDNEKIERLLKKETPFFEPGLDELVKRNLQAGRLHFTTDYKKGVAKSEILLLALPTPSRPDGSCNLDPLTSAVDAIAPLLDGYRLIVNKST

Radius of gyration: 14.73 Å; chains: 1; bounding box: 31×36×35 Å

Foldseek 3Di:
DEDEDLDPVQLVCLLVLHHPDDDPPVSVVSVVCVVVVNYHYDNDLLVVQVPAQEAEAPDEFDADPVRDTRCPVVVVSCVSNVVNDDDHHHYHYPYD